Protein AF-A0A5A5RDP7-F1 (afdb_monomer)

Radius of gyration: 12.28 Å; Cα contacts (8 Å, |Δi|>4): 109; chains: 1; bounding box: 36×25×30 Å

Mean predicted aligned error: 5.53 Å

Sequence (99 aa):
MEPISLILAALTAGAVAAAKDTAGTAVKDAYEGLKALIKKKFAEKGKTDDSDIVDKHEKKPDSEGVKTLLKEELLEAKIDRDAEVIKTAEELLKQLKPE

pLDDT: mean 81.39, std 8.5, range [41.44, 89.69]

Solvent-accessible surface area (backbone atoms only — not comparable to full-atom values): 5295 Å² total; per-residue (Å²): 131,59,51,49,62,46,38,53,50,21,52,45,52,32,39,57,32,56,71,33,88,83,46,53,70,68,51,40,52,40,36,52,48,43,51,52,50,51,39,49,48,23,46,76,63,72,39,61,72,56,46,54,42,55,58,48,28,57,77,36,68,82,40,60,70,43,53,52,50,45,51,53,50,34,53,74,55,43,46,51,72,32,65,67,55,43,50,42,22,51,53,39,39,46,71,75,53,72,127

Secondary structure (DSSP, 8-state):
--HHHHHHHHHHHHHHHHHSTTS-HHHHHHHHHHHHHHHHHHHHTT-GGGHHHHHHHHH-TT-HHHHHHHHHHHHHTTGGG-HHHHHHHHHHHHHHS--

Foldseek 3Di:
DQLLVLLLVLLLLLLVLCVPPPNPPVSVVLNVVLLVVLCVLCVVQVNNVLSVLSVVCSVCVPDPVSSVVNSVSCVSSVVSVVPVNSVSSVVSVCSSDVD

Structure (mmCIF, N/CA/C/O backbone):
data_AF-A0A5A5RDP7-F1
#
_entry.id   AF-A0A5A5RDP7-F1
#
loop_
_atom_site.group_PDB
_atom_site.id
_atom_site.type_symbol
_atom_site.label_atom_id
_atom_site.label_alt_id
_atom_site.label_comp_id
_atom_site.label_asym_id
_atom_site.label_entity_id
_atom_site.label_seq_id
_atom_site.pdbx_PDB_ins_code
_atom_site.Cartn_x
_atom_site.Cartn_y
_atom_site.Cartn_z
_atom_site.occupancy
_atom_site.B_iso_or_equiv
_atom_site.auth_seq_id
_atom_site.auth_comp_id
_atom_site.auth_asym_id
_atom_site.auth_atom_id
_atom_site.pdbx_PDB_model_num
ATOM 1 N N . MET A 1 1 ? -11.895 3.942 -12.526 1.00 55.59 1 MET A N 1
ATOM 2 C CA . MET A 1 1 ? -10.725 4.579 -11.885 1.00 55.59 1 MET A CA 1
ATOM 3 C C . MET A 1 1 ? -9.471 3.927 -12.435 1.00 55.59 1 MET A C 1
ATOM 5 O O . MET A 1 1 ? -9.538 2.754 -12.780 1.00 55.59 1 MET A O 1
ATOM 9 N N . GLU A 1 2 ? -8.364 4.656 -12.558 1.00 78.19 2 GLU A N 1
ATOM 10 C CA . GLU A 1 2 ? -7.080 4.038 -12.911 1.00 78.19 2 GLU A CA 1
ATOM 11 C C . GLU A 1 2 ? -6.627 3.108 -11.768 1.00 78.19 2 GLU A C 1
ATOM 13 O O . GLU A 1 2 ? -6.684 3.536 -10.610 1.00 78.19 2 GLU A O 1
ATOM 18 N N . PRO A 1 3 ? -6.165 1.873 -12.057 1.00 83.62 3 PRO A N 1
ATOM 19 C CA . PRO A 1 3 ? -5.775 0.905 -11.027 1.00 83.62 3 PRO A CA 1
ATOM 20 C C . PRO A 1 3 ? -4.716 1.463 -10.082 1.00 83.62 3 PRO A C 1
ATOM 22 O O . PRO A 1 3 ? -4.760 1.263 -8.873 1.00 83.62 3 PRO A O 1
ATOM 25 N N . ILE A 1 4 ? -3.788 2.245 -10.627 1.00 86.44 4 ILE A N 1
ATOM 26 C CA . ILE A 1 4 ? -2.725 2.831 -9.831 1.00 86.44 4 ILE A CA 1
ATOM 27 C C . ILE A 1 4 ? -3.204 3.910 -8.864 1.00 86.44 4 ILE A C 1
ATOM 29 O O . ILE A 1 4 ? -2.758 3.960 -7.720 1.00 86.44 4 ILE A O 1
ATOM 33 N N . SER A 1 5 ? -4.141 4.753 -9.297 1.00 85.88 5 SER A N 1
ATOM 34 C CA . SER A 1 5 ? -4.741 5.777 -8.441 1.00 85.88 5 SER A CA 1
ATOM 35 C C . SER A 1 5 ? -5.519 5.124 -7.300 1.00 85.88 5 SER A C 1
ATOM 37 O O . SER A 1 5 ? -5.524 5.641 -6.185 1.00 85.88 5 SER A O 1
ATOM 39 N N . LEU A 1 6 ? -6.116 3.957 -7.560 1.00 87.75 6 LEU A N 1
ATOM 40 C CA . LEU A 1 6 ? -6.769 3.136 -6.549 1.00 87.75 6 LEU A CA 1
ATOM 41 C C . LEU A 1 6 ? -5.763 2.605 -5.524 1.00 87.75 6 LEU A C 1
ATOM 43 O O . LEU A 1 6 ? -5.978 2.783 -4.328 1.00 87.75 6 LEU A O 1
ATOM 47 N N . ILE A 1 7 ? -4.642 2.033 -5.972 1.00 87.81 7 ILE A N 1
ATOM 48 C CA . ILE A 1 7 ? -3.582 1.528 -5.085 1.00 87.81 7 ILE A CA 1
ATOM 49 C C . ILE A 1 7 ? -3.013 2.656 -4.216 1.00 87.81 7 ILE A C 1
ATOM 51 O O . ILE A 1 7 ? -2.930 2.501 -3.001 1.00 87.81 7 ILE A O 1
ATOM 55 N N . LEU A 1 8 ? -2.690 3.812 -4.804 1.00 85.69 8 LEU A N 1
ATOM 56 C CA . LEU A 1 8 ? -2.227 4.997 -4.067 1.00 85.69 8 LEU A CA 1
ATOM 57 C C . LEU A 1 8 ? -3.248 5.468 -3.030 1.00 85.69 8 LEU A C 1
ATOM 59 O O . LEU A 1 8 ? -2.886 5.755 -1.887 1.00 85.69 8 LEU A O 1
ATOM 63 N N . ALA A 1 9 ? -4.526 5.531 -3.406 1.00 86.25 9 ALA A N 1
ATOM 64 C CA . ALA A 1 9 ? -5.592 5.906 -2.486 1.00 86.25 9 ALA A CA 1
ATOM 65 C C . ALA A 1 9 ? -5.726 4.893 -1.341 1.00 86.25 9 ALA A C 1
ATOM 67 O O . ALA A 1 9 ? -5.846 5.307 -0.190 1.00 86.25 9 ALA A O 1
ATOM 68 N N . ALA A 1 10 ? -5.653 3.592 -1.636 1.00 87.44 10 ALA A N 1
ATOM 69 C CA . ALA A 1 10 ? -5.704 2.519 -0.648 1.00 87.44 10 ALA A CA 1
ATOM 70 C C . ALA A 1 10 ? -4.521 2.577 0.319 1.00 87.44 10 ALA A C 1
ATOM 72 O 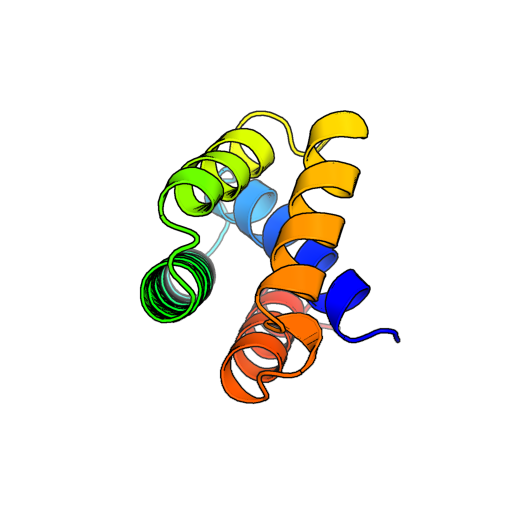O . ALA A 1 10 ? -4.713 2.474 1.524 1.00 87.44 10 ALA A O 1
ATOM 73 N N . LEU A 1 11 ? -3.313 2.822 -0.187 1.00 84.81 11 LEU A N 1
ATOM 74 C CA . LEU A 1 11 ? -2.110 2.999 0.622 1.00 84.81 11 LEU A CA 1
ATOM 75 C C . LEU A 1 11 ? -2.195 4.229 1.519 1.00 84.81 11 LEU A C 1
ATOM 77 O O . LEU A 1 11 ? -1.865 4.150 2.697 1.00 84.81 11 LEU A O 1
ATOM 81 N N . THR A 1 12 ? -2.666 5.354 0.978 1.00 84.12 12 THR A N 1
ATOM 82 C CA . THR A 1 12 ? -2.846 6.596 1.744 1.00 84.12 12 THR A CA 1
ATOM 83 C C . THR A 1 12 ? -3.885 6.398 2.839 1.00 84.12 12 THR A C 1
ATOM 85 O O . THR A 1 12 ? -3.627 6.670 4.008 1.00 84.12 12 THR A O 1
ATOM 88 N N . ALA A 1 13 ? -5.065 5.905 2.469 1.00 84.31 13 ALA A N 1
ATOM 89 C CA . ALA A 1 13 ? -6.170 5.723 3.395 1.00 84.31 13 ALA A CA 1
ATOM 90 C C . ALA A 1 13 ? -5.863 4.623 4.423 1.00 84.31 13 ALA A C 1
ATOM 92 O O . ALA A 1 13 ? -6.168 4.795 5.599 1.00 84.31 13 ALA A O 1
ATOM 93 N N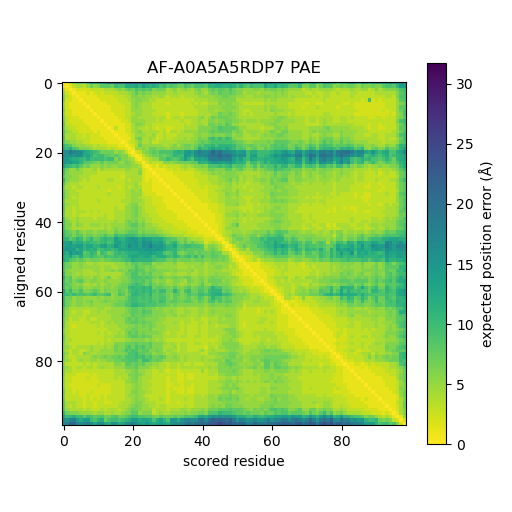 . GLY A 1 14 ? -5.204 3.545 3.997 1.00 82.44 14 GLY A N 1
ATOM 94 C CA . GLY A 1 14 ? -4.736 2.455 4.846 1.00 82.44 14 GLY A CA 1
ATOM 95 C C . GLY A 1 14 ? -3.686 2.905 5.849 1.00 82.44 14 GLY A C 1
ATOM 96 O O . GLY A 1 14 ? -3.846 2.619 7.027 1.00 82.44 14 GLY A O 1
ATOM 97 N N . ALA A 1 15 ? -2.690 3.691 5.432 1.00 81.88 15 ALA A N 1
ATOM 98 C CA . ALA A 1 15 ? -1.701 4.274 6.339 1.00 81.88 15 ALA A CA 1
ATOM 99 C C . ALA A 1 15 ? -2.356 5.214 7.363 1.00 81.88 15 ALA A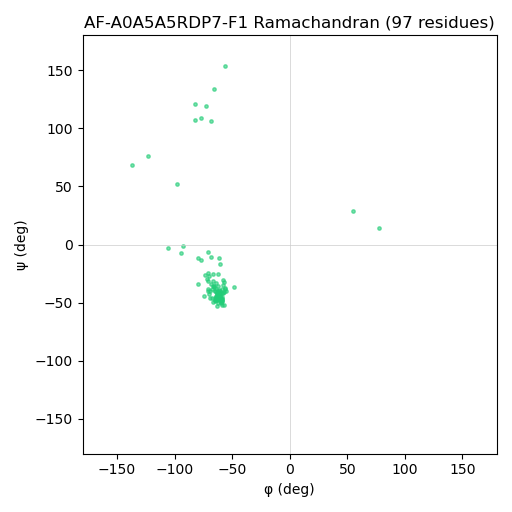 C 1
ATOM 101 O O . ALA A 1 15 ? -2.116 5.104 8.564 1.00 81.88 15 ALA A O 1
ATOM 102 N N . VAL A 1 16 ? -3.238 6.109 6.902 1.00 82.25 16 VAL A N 1
ATOM 103 C CA . VAL A 1 16 ? -3.964 7.047 7.773 1.00 82.25 16 VAL A CA 1
ATOM 104 C C . VAL A 1 16 ? -4.855 6.305 8.766 1.00 82.25 16 VAL A C 1
ATOM 106 O O . VAL A 1 16 ? -4.951 6.705 9.924 1.00 82.25 16 VAL A O 1
ATOM 109 N N . ALA A 1 17 ? -5.521 5.237 8.337 1.00 81.25 17 ALA A N 1
ATOM 110 C CA . ALA A 1 17 ? -6.355 4.444 9.221 1.00 81.25 17 ALA A CA 1
ATOM 111 C C . ALA A 1 17 ? -5.533 3.574 10.160 1.00 81.25 17 ALA A C 1
ATOM 113 O O . ALA A 1 17 ? -5.823 3.582 11.341 1.00 81.25 17 ALA A O 1
ATOM 114 N N . ALA A 1 18 ? -4.485 2.893 9.701 1.00 76.19 18 ALA A N 1
ATOM 115 C CA . ALA A 1 18 ? -3.597 2.125 10.568 1.00 76.19 18 ALA A CA 1
ATOM 116 C C . ALA A 1 18 ? -2.954 3.011 11.652 1.00 76.19 18 ALA A C 1
ATOM 118 O O . ALA A 1 18 ? -2.803 2.567 12.791 1.00 76.19 18 ALA A O 1
ATOM 119 N N . ALA A 1 19 ? -2.646 4.270 11.316 1.00 73.88 19 ALA A N 1
ATOM 120 C CA . ALA A 1 19 ? -2.185 5.289 12.259 1.00 73.88 19 ALA A CA 1
ATOM 121 C C . ALA A 1 19 ? -3.284 5.777 13.222 1.00 73.88 19 ALA A C 1
ATOM 123 O O . ALA A 1 19 ? -2.980 6.258 14.314 1.00 73.88 19 ALA A O 1
ATOM 124 N N . LYS A 1 20 ? -4.562 5.664 12.846 1.00 72.69 20 LYS A N 1
ATOM 125 C CA . LYS A 1 20 ? -5.688 5.895 13.751 1.00 72.69 20 LYS A CA 1
ATOM 126 C C . LYS A 1 20 ? -5.941 4.630 14.570 1.00 72.69 20 LYS A C 1
ATOM 128 O O . LYS A 1 20 ? -6.321 3.591 14.046 1.00 72.69 20 LYS A O 1
ATOM 133 N N . ASP A 1 21 ? -5.853 4.734 15.891 1.00 65.06 21 ASP A N 1
ATOM 134 C CA . ASP A 1 21 ? -6.143 3.607 16.795 1.00 65.06 21 ASP A CA 1
ATOM 135 C C . ASP A 1 21 ? -7.597 3.088 16.691 1.00 65.06 21 ASP A C 1
ATOM 137 O O . ASP A 1 21 ? -7.934 2.013 17.169 1.00 65.06 21 ASP A O 1
ATOM 141 N N . THR A 1 22 ? -8.467 3.835 16.005 1.00 63.59 22 THR A N 1
ATOM 142 C CA . THR A 1 22 ? -9.856 3.466 15.714 1.00 63.59 22 THR A CA 1
ATOM 143 C C . THR A 1 22 ? -10.011 2.493 14.545 1.00 63.59 22 THR A C 1
ATOM 145 O O . THR A 1 22 ? -11.117 2.003 14.318 1.00 63.59 22 THR A O 1
ATOM 148 N N . ALA A 1 23 ? -8.965 2.249 13.752 1.00 65.12 23 ALA A N 1
ATOM 149 C CA . ALA A 1 23 ? -9.035 1.261 12.685 1.00 65.12 23 ALA A CA 1
ATOM 150 C C . ALA A 1 23 ? -9.036 -0.144 13.289 1.00 65.12 23 ALA A C 1
ATOM 152 O O . ALA A 1 23 ? -8.094 -0.540 13.978 1.00 65.12 23 ALA A O 1
ATOM 153 N N . GLY A 1 24 ? -10.110 -0.893 13.028 1.00 73.12 24 GLY A N 1
ATOM 154 C CA . GLY A 1 24 ? -10.216 -2.281 13.460 1.00 73.12 24 GLY A CA 1
ATOM 155 C C . GLY A 1 24 ? -9.050 -3.114 12.931 1.00 73.12 24 GLY A C 1
ATOM 156 O O . GLY A 1 24 ? -8.482 -2.806 11.881 1.00 73.12 24 GLY A O 1
ATOM 157 N N . THR A 1 25 ? -8.715 -4.191 13.641 1.00 79.50 25 THR A N 1
ATOM 158 C CA . THR A 1 25 ? -7.602 -5.096 13.307 1.00 79.50 25 THR A CA 1
ATOM 159 C C . THR A 1 25 ? -7.621 -5.519 11.835 1.00 79.50 25 THR A C 1
ATOM 161 O O . THR A 1 25 ? -6.585 -5.509 11.189 1.00 79.50 25 THR A O 1
ATOM 164 N N . ALA A 1 26 ? -8.813 -5.729 11.264 1.00 80.44 26 ALA A N 1
ATOM 165 C CA . ALA A 1 26 ? -9.006 -6.055 9.851 1.00 80.44 26 ALA A CA 1
ATOM 166 C C . ALA A 1 26 ? -8.380 -5.041 8.872 1.00 80.44 26 ALA A C 1
ATOM 168 O O . ALA A 1 26 ? -7.780 -5.445 7.881 1.00 80.44 26 ALA A O 1
ATOM 169 N N . VAL A 1 27 ? -8.465 -3.737 9.163 1.00 83.62 27 VAL A N 1
ATOM 170 C CA . VAL A 1 27 ? -7.878 -2.687 8.314 1.00 83.62 27 VAL A CA 1
ATOM 171 C C . VAL A 1 27 ? -6.355 -2.717 8.402 1.00 83.62 27 VAL A C 1
ATOM 173 O O . VAL A 1 27 ? -5.685 -2.553 7.386 1.00 83.62 27 VAL A O 1
ATOM 176 N N . LYS A 1 28 ? -5.807 -2.942 9.605 1.00 83.44 28 LYS A N 1
ATOM 177 C CA . LYS A 1 28 ? -4.357 -3.067 9.817 1.00 83.44 28 LYS A CA 1
ATOM 178 C C . LYS A 1 28 ? -3.811 -4.303 9.099 1.00 83.44 28 LYS A C 1
ATOM 180 O O . LYS A 1 28 ? -2.864 -4.162 8.336 1.00 83.44 28 LYS A O 1
ATOM 185 N N . ASP A 1 29 ? -4.461 -5.456 9.247 1.00 85.25 29 ASP A 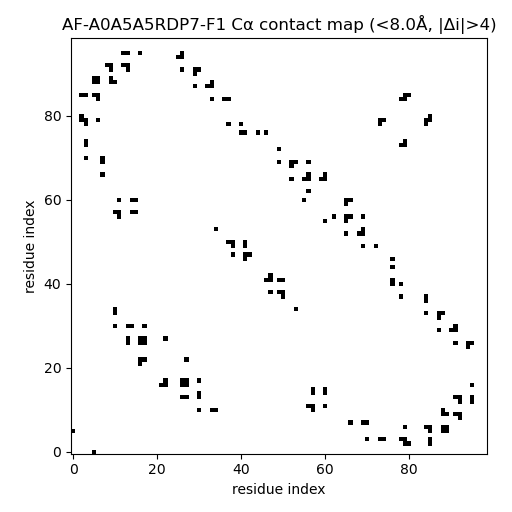N 1
ATOM 186 C CA . ASP A 1 29 ? -4.116 -6.692 8.530 1.00 85.25 29 ASP A CA 1
ATOM 187 C C . ASP A 1 29 ? -4.188 -6.515 7.007 1.00 85.25 29 ASP A C 1
ATOM 189 O O . ASP A 1 29 ? -3.261 -6.889 6.290 1.00 85.25 29 ASP A O 1
ATOM 193 N N . ALA A 1 30 ? -5.260 -5.903 6.492 1.00 85.31 30 ALA A N 1
ATOM 194 C CA . ALA A 1 30 ? -5.402 -5.645 5.059 1.00 85.31 30 ALA A CA 1
ATOM 195 C C . ALA A 1 30 ? -4.326 -4.675 4.540 1.00 85.31 30 ALA A C 1
ATOM 197 O O . ALA A 1 30 ? -3.791 -4.862 3.444 1.00 85.31 30 ALA A O 1
ATOM 198 N N . TYR A 1 31 ? -3.980 -3.657 5.331 1.00 87.00 31 TYR A N 1
ATOM 199 C CA . TYR A 1 31 ? -2.927 -2.704 5.003 1.00 87.00 31 TYR A CA 1
ATOM 200 C C . TYR A 1 31 ? -1.537 -3.352 4.992 1.00 87.00 31 TYR A C 1
ATOM 202 O O . TYR A 1 31 ? -0.803 -3.216 4.010 1.00 87.00 31 TYR A O 1
ATOM 210 N N . GLU A 1 32 ? -1.187 -4.096 6.043 1.00 86.81 32 GLU A N 1
ATOM 211 C CA . GLU A 1 32 ? 0.074 -4.838 6.105 1.00 86.81 32 GLU A CA 1
ATOM 212 C C . GLU A 1 32 ? 0.160 -5.888 4.995 1.00 86.81 32 GLU A C 1
ATOM 214 O O . GLU A 1 32 ? 1.211 -6.025 4.365 1.00 86.81 32 GLU A O 1
ATOM 219 N N . GLY A 1 33 ? -0.953 -6.559 4.686 1.00 88.12 33 GLY A N 1
ATOM 220 C CA . GLY A 1 33 ? -1.068 -7.484 3.564 1.00 88.12 33 GLY A CA 1
ATOM 221 C C . GLY A 1 33 ? -0.761 -6.810 2.229 1.00 88.12 33 GLY A C 1
ATOM 222 O O . GLY A 1 33 ? 0.116 -7.276 1.502 1.00 88.12 33 GLY A O 1
ATOM 223 N N . LEU A 1 34 ? -1.407 -5.677 1.929 1.00 88.06 34 LEU A N 1
ATOM 224 C CA . LEU A 1 34 ? -1.152 -4.905 0.707 1.00 88.06 34 LEU A CA 1
ATOM 225 C C . LEU A 1 34 ? 0.315 -4.467 0.619 1.00 88.06 34 LEU A C 1
ATOM 227 O O . LEU A 1 34 ? 0.954 -4.642 -0.421 1.00 88.06 34 LEU A O 1
ATOM 231 N N . LYS A 1 35 ? 0.863 -3.933 1.715 1.00 86.88 35 LYS A N 1
ATOM 232 C CA . LYS A 1 35 ? 2.262 -3.502 1.800 1.00 86.88 35 LYS A CA 1
ATOM 233 C C . LYS A 1 35 ? 3.209 -4.669 1.532 1.00 86.88 35 LYS A C 1
ATOM 235 O O . LYS A 1 35 ? 4.091 -4.547 0.686 1.00 86.88 35 LYS A O 1
ATOM 240 N N . ALA A 1 36 ? 3.019 -5.806 2.196 1.00 87.94 36 ALA A N 1
ATOM 241 C CA . ALA A 1 36 ? 3.840 -6.997 1.999 1.00 87.94 36 ALA A CA 1
ATOM 242 C C . ALA A 1 36 ? 3.770 -7.510 0.552 1.00 87.94 36 ALA A C 1
ATOM 244 O O . ALA A 1 36 ? 4.797 -7.877 -0.022 1.00 87.94 36 ALA A O 1
ATOM 245 N N . LEU A 1 37 ? 2.582 -7.481 -0.056 1.00 88.38 37 LEU A N 1
ATOM 246 C CA . LEU A 1 37 ? 2.369 -7.907 -1.437 1.00 88.38 37 LEU A CA 1
ATOM 247 C C . LEU A 1 37 ? 3.110 -6.992 -2.414 1.00 88.38 37 LEU A C 1
ATOM 249 O O . LEU A 1 37 ? 3.855 -7.476 -3.261 1.00 88.38 37 LEU A O 1
ATOM 253 N N . ILE A 1 38 ? 3.001 -5.676 -2.233 1.00 86.44 38 ILE A N 1
ATOM 254 C CA . ILE A 1 38 ? 3.727 -4.683 -3.031 1.00 86.44 38 ILE A CA 1
ATOM 255 C C . ILE A 1 38 ? 5.243 -4.867 -2.887 1.00 86.44 38 ILE A C 1
ATOM 257 O O . ILE A 1 38 ? 5.937 -4.955 -3.897 1.00 86.44 38 ILE A O 1
ATOM 261 N N . LYS A 1 39 ? 5.761 -5.017 -1.659 1.00 85.31 39 LYS A N 1
ATOM 262 C CA . LYS A 1 39 ? 7.194 -5.273 -1.413 1.00 85.31 39 LYS A CA 1
ATOM 263 C C . LYS A 1 39 ? 7.679 -6.556 -2.089 1.00 85.31 39 LYS A C 1
ATOM 265 O O . LYS A 1 39 ? 8.753 -6.574 -2.687 1.00 85.31 39 LYS A O 1
ATOM 270 N N . LYS A 1 40 ? 6.876 -7.622 -2.036 1.00 87.00 40 LYS A N 1
ATOM 271 C CA . LYS A 1 40 ? 7.179 -8.890 -2.707 1.00 87.00 40 LYS A CA 1
ATOM 272 C C . LYS A 1 40 ? 7.239 -8.713 -4.223 1.00 87.00 40 LYS A C 1
ATOM 274 O O . LYS A 1 40 ? 8.220 -9.126 -4.831 1.00 87.00 40 LYS A O 1
ATOM 279 N N . LYS A 1 41 ? 6.245 -8.050 -4.821 1.00 85.38 41 LYS A N 1
ATOM 280 C CA . LYS A 1 41 ? 6.209 -7.778 -6.266 1.00 85.38 41 LYS A CA 1
ATOM 281 C C . LYS A 1 41 ? 7.388 -6.911 -6.702 1.00 85.38 41 LYS A C 1
ATOM 283 O O . LYS A 1 41 ? 8.010 -7.200 -7.718 1.00 85.38 41 LYS A O 1
ATOM 288 N N . PHE A 1 42 ? 7.735 -5.898 -5.915 1.00 85.12 42 PHE A N 1
ATOM 289 C CA . PHE A 1 42 ? 8.925 -5.084 -6.134 1.00 85.12 42 PHE A CA 1
ATOM 290 C C . PHE A 1 42 ? 10.204 -5.931 -6.125 1.00 85.12 42 PHE A C 1
ATOM 292 O O . PHE A 1 42 ? 10.979 -5.875 -7.079 1.00 85.12 42 PHE A O 1
ATOM 299 N N . ALA A 1 43 ? 10.384 -6.802 -5.129 1.00 84.44 43 ALA A N 1
ATOM 300 C CA . ALA A 1 43 ? 11.518 -7.726 -5.085 1.00 84.44 43 ALA A CA 1
ATOM 301 C C . ALA A 1 43 ? 11.548 -8.684 -6.295 1.00 84.44 43 ALA A C 1
ATOM 303 O O . ALA A 1 43 ? 12.605 -8.881 -6.892 1.00 84.44 43 ALA A O 1
ATOM 304 N N . GLU A 1 44 ? 10.398 -9.218 -6.723 1.00 84.69 44 GLU A N 1
ATOM 305 C CA . GLU A 1 44 ? 10.283 -10.056 -7.931 1.00 84.69 44 GLU A CA 1
ATOM 306 C C . GLU A 1 44 ? 10.661 -9.307 -9.221 1.00 84.69 44 GLU A C 1
ATOM 308 O O . GLU A 1 44 ? 11.077 -9.926 -10.203 1.00 84.69 44 GLU A O 1
ATOM 313 N N . LYS A 1 45 ? 10.536 -7.976 -9.233 1.00 80.81 45 LYS A N 1
ATOM 314 C CA . LYS A 1 45 ? 10.947 -7.106 -10.344 1.00 80.81 45 LYS A CA 1
ATOM 315 C C . LYS A 1 45 ? 12.376 -6.570 -10.214 1.00 80.81 45 LYS A C 1
ATOM 317 O O . LYS A 1 45 ? 12.825 -5.878 -11.122 1.00 80.81 45 LYS A O 1
ATOM 322 N N . GLY A 1 46 ? 13.090 -6.893 -9.132 1.00 76.25 46 GLY A N 1
ATOM 323 C CA . GLY A 1 46 ? 14.434 -6.372 -8.846 1.00 76.25 46 GLY A CA 1
ATOM 324 C C . GLY A 1 46 ? 14.451 -4.937 -8.302 1.00 76.25 46 GLY A C 1
ATOM 325 O O . GLY A 1 46 ? 15.501 -4.305 -8.269 1.00 76.25 46 GLY A O 1
ATOM 326 N N . LYS A 1 47 ? 13.295 -4.435 -7.869 1.00 72.12 47 LYS A N 1
ATOM 327 C CA . LYS A 1 47 ? 13.022 -3.079 -7.375 1.00 72.12 47 LYS A CA 1
ATOM 328 C C . LYS A 1 47 ? 13.043 -3.051 -5.835 1.00 72.12 47 LYS A C 1
ATOM 330 O O . LYS A 1 47 ? 12.081 -2.698 -5.164 1.00 72.12 47 LYS A O 1
ATOM 335 N N . THR A 1 48 ? 14.116 -3.572 -5.236 1.00 65.25 48 THR A N 1
ATOM 336 C CA . THR A 1 48 ? 14.188 -3.800 -3.775 1.00 65.25 48 THR A CA 1
ATOM 337 C C . THR A 1 48 ? 14.189 -2.494 -2.970 1.00 65.25 48 THR A C 1
ATOM 339 O O . THR A 1 48 ? 13.642 -2.460 -1.867 1.00 65.25 48 THR A O 1
ATOM 342 N N . ASP A 1 49 ? 14.750 -1.422 -3.534 1.00 64.81 49 ASP A N 1
ATOM 343 C CA . ASP A 1 49 ? 14.795 -0.078 -2.943 1.00 64.81 49 ASP A CA 1
ATOM 344 C C . ASP A 1 49 ? 13.403 0.572 -2.818 1.00 64.81 49 ASP A C 1
ATOM 346 O O . ASP A 1 49 ? 13.151 1.358 -1.902 1.00 64.81 49 ASP A O 1
ATOM 350 N N . ASP A 1 50 ? 12.448 0.175 -3.657 1.00 69.00 50 ASP A N 1
ATOM 351 C CA . ASP A 1 50 ? 11.118 0.796 -3.746 1.00 69.00 50 ASP A CA 1
ATOM 352 C C . ASP A 1 50 ? 10.182 0.386 -2.610 1.00 69.00 50 ASP A C 1
ATOM 354 O O . ASP A 1 50 ? 9.196 1.064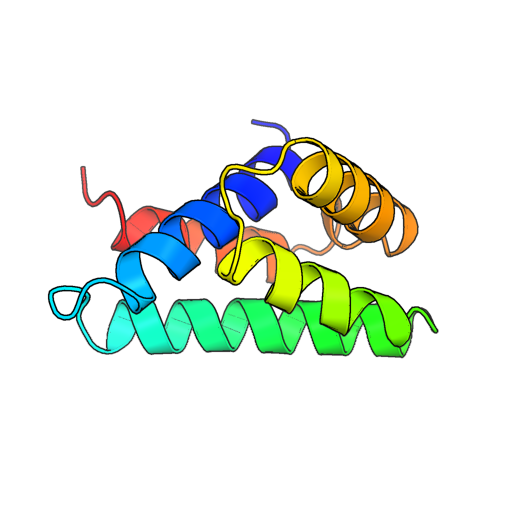 -2.305 1.00 69.00 50 ASP A O 1
ATOM 358 N N . SER A 1 51 ? 10.561 -0.660 -1.872 1.00 68.75 51 SER A N 1
ATOM 359 C CA . SER A 1 51 ? 9.952 -0.968 -0.577 1.00 68.75 51 SER A CA 1
ATOM 360 C C . SER A 1 51 ? 10.069 0.193 0.415 1.00 68.75 51 SER A C 1
ATOM 362 O O . SER A 1 51 ? 9.159 0.374 1.222 1.00 68.75 51 SER A O 1
ATOM 364 N N . ASP A 1 52 ? 11.143 0.988 0.355 1.00 78.12 52 ASP A N 1
ATOM 365 C CA . ASP A 1 52 ? 11.356 2.133 1.251 1.00 78.12 52 ASP A CA 1
ATOM 366 C C . ASP A 1 52 ? 10.434 3.312 0.893 1.00 78.12 52 ASP A C 1
ATOM 368 O O . ASP A 1 52 ? 10.048 4.112 1.747 1.00 78.12 52 ASP A O 1
ATOM 372 N N . ILE A 1 53 ? 10.021 3.403 -0.375 1.00 82.38 53 ILE A N 1
ATOM 373 C CA . ILE A 1 53 ? 9.124 4.453 -0.865 1.00 82.38 53 ILE A CA 1
ATOM 374 C C . ILE A 1 53 ? 7.714 4.300 -0.292 1.00 82.38 53 ILE A C 1
ATOM 376 O O . ILE A 1 53 ? 7.074 5.298 0.042 1.00 82.38 53 ILE A O 1
ATOM 380 N N . VAL A 1 54 ? 7.272 3.057 -0.086 1.00 80.25 54 VAL A N 1
ATOM 381 C CA . VAL A 1 54 ? 6.018 2.741 0.605 1.00 80.25 54 VAL A CA 1
ATOM 382 C C . VAL A 1 54 ? 6.071 3.208 2.064 1.00 80.25 54 VAL A C 1
ATOM 384 O O . VAL A 1 54 ? 5.163 3.903 2.520 1.00 80.25 54 VAL A O 1
ATOM 387 N N . ASP A 1 55 ? 7.166 2.920 2.771 1.00 81.06 55 ASP A N 1
ATOM 388 C CA . 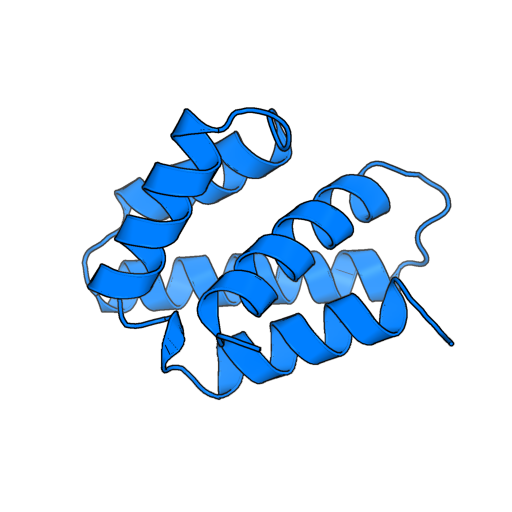ASP A 1 55 ? 7.376 3.371 4.153 1.00 81.06 55 ASP A CA 1
ATOM 389 C C . ASP A 1 55 ? 7.508 4.908 4.255 1.00 81.06 55 ASP A C 1
ATOM 391 O O . ASP A 1 55 ? 7.031 5.533 5.209 1.00 81.06 55 ASP A O 1
ATOM 395 N N . LYS A 1 56 ? 8.121 5.563 3.259 1.00 82.44 56 LYS A N 1
ATOM 396 C CA . LYS A 1 56 ? 8.143 7.034 3.161 1.00 82.44 56 LYS A CA 1
ATOM 397 C C . LYS A 1 56 ? 6.749 7.602 2.938 1.00 82.44 56 LYS A C 1
ATOM 399 O O . LYS A 1 56 ? 6.428 8.633 3.529 1.00 82.44 56 LYS A O 1
ATOM 404 N N . HIS A 1 57 ? 5.941 6.947 2.111 1.00 80.38 57 HIS A N 1
ATOM 405 C CA . HIS A 1 57 ? 4.571 7.358 1.836 1.00 80.38 57 HIS 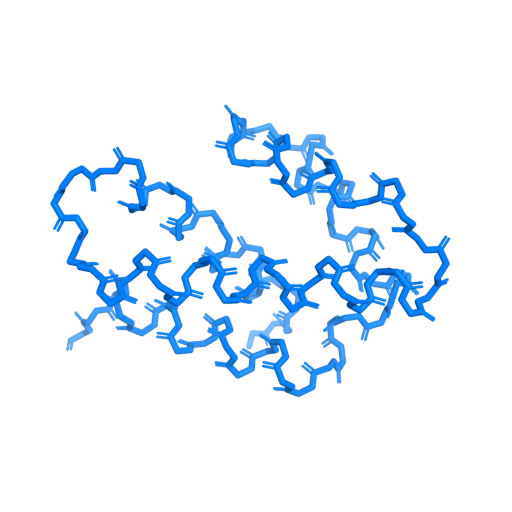A CA 1
ATOM 406 C C . HIS A 1 57 ? 3.692 7.245 3.087 1.00 80.38 57 HIS A C 1
ATOM 408 O O . HIS A 1 57 ? 2.885 8.132 3.336 1.00 80.38 57 HIS A O 1
ATOM 414 N N . GLU A 1 58 ? 3.894 6.231 3.933 1.00 76.88 58 GLU A N 1
ATOM 415 C CA . GLU A 1 58 ? 3.238 6.147 5.249 1.00 76.88 58 GLU A CA 1
ATOM 416 C C . GLU A 1 58 ? 3.610 7.291 6.182 1.00 76.88 58 GLU A C 1
ATOM 418 O O . GLU A 1 58 ? 2.753 7.853 6.860 1.00 76.88 58 GLU A O 1
ATOM 423 N N . LYS A 1 59 ? 4.898 7.640 6.235 1.00 78.25 59 LYS A N 1
ATOM 424 C CA . LYS A 1 59 ? 5.378 8.726 7.098 1.00 78.25 59 LYS A CA 1
ATOM 425 C C . LYS A 1 59 ? 4.969 10.100 6.578 1.00 78.25 59 LYS A C 1
ATOM 427 O O . LYS A 1 59 ? 4.844 11.038 7.364 1.00 78.25 59 LYS A O 1
ATOM 432 N N . LYS A 1 60 ? 4.830 10.244 5.259 1.00 78.38 60 LYS A N 1
ATOM 433 C CA . LYS A 1 60 ? 4.493 11.501 4.583 1.00 78.38 60 LYS A CA 1
ATOM 434 C C . LYS A 1 60 ? 3.445 11.278 3.484 1.00 78.38 60 LYS A C 1
ATOM 436 O O . LYS A 1 60 ? 3.751 11.496 2.308 1.00 78.38 60 LYS A O 1
ATOM 441 N N . PRO A 1 61 ? 2.199 10.938 3.857 1.00 71.06 61 PRO A N 1
ATOM 442 C CA . PRO A 1 61 ? 1.113 10.721 2.904 1.00 71.06 61 PRO A CA 1
ATOM 443 C C . PRO A 1 61 ? 0.675 12.013 2.208 1.00 71.06 61 PRO A C 1
ATOM 445 O O . PRO A 1 61 ? -0.065 11.960 1.236 1.00 71.06 61 PRO A O 1
ATOM 448 N N . ASP A 1 62 ? 1.124 13.182 2.666 1.00 72.81 62 ASP A N 1
ATOM 449 C CA . ASP A 1 62 ? 0.877 14.477 2.021 1.00 72.81 62 ASP A CA 1
ATOM 450 C C . ASP A 1 62 ? 2.006 14.913 1.078 1.00 72.81 62 ASP A C 1
ATOM 452 O O . ASP A 1 62 ? 1.871 15.904 0.363 1.00 72.81 62 ASP A O 1
ATOM 456 N N . SER A 1 63 ? 3.128 14.188 1.037 1.00 81.81 63 SER A N 1
ATOM 457 C CA . SER A 1 63 ? 4.241 14.562 0.167 1.00 81.81 63 SER A CA 1
ATOM 458 C C . SER A 1 63 ? 3.949 14.174 -1.280 1.00 81.81 63 SER A C 1
ATOM 460 O O . SER A 1 63 ? 3.996 12.998 -1.639 1.00 81.81 63 SER A O 1
ATOM 462 N N . GLU A 1 64 ? 3.695 15.171 -2.129 1.00 80.56 64 GLU A N 1
ATOM 463 C CA . GLU A 1 64 ? 3.489 14.948 -3.566 1.00 80.56 64 GLU A CA 1
ATOM 464 C C . GLU A 1 64 ? 4.676 14.247 -4.227 1.00 80.56 64 GLU A C 1
ATOM 466 O O . GLU A 1 64 ? 4.474 13.318 -5.000 1.00 80.56 64 GLU A O 1
ATOM 471 N N . GLY A 1 65 ? 5.912 14.615 -3.871 1.00 84.12 65 GLY A N 1
ATOM 472 C CA . GLY A 1 65 ? 7.104 13.959 -4.414 1.00 84.12 65 GLY A CA 1
ATOM 473 C C . GLY A 1 65 ? 7.119 12.454 -4.140 1.00 84.12 65 GLY A C 1
ATOM 474 O O . GLY A 1 65 ? 7.416 11.672 -5.035 1.00 84.12 65 GLY A O 1
ATOM 475 N N . VAL A 1 66 ? 6.724 12.039 -2.931 1.00 84.88 66 VAL A N 1
ATOM 476 C CA . VAL A 1 66 ? 6.649 10.618 -2.562 1.00 84.88 66 VAL A CA 1
ATOM 477 C C . VAL A 1 66 ? 5.497 9.913 -3.280 1.00 84.88 66 VAL A C 1
ATOM 479 O O . VAL A 1 66 ? 5.672 8.779 -3.710 1.00 84.88 66 VAL A O 1
ATOM 482 N N . LYS A 1 67 ? 4.342 10.570 -3.459 1.00 83.44 67 LYS A N 1
ATOM 483 C CA . LYS A 1 67 ? 3.221 10.014 -4.240 1.00 83.44 67 LYS A CA 1
ATOM 484 C C . LYS A 1 67 ? 3.596 9.782 -5.694 1.00 83.44 67 LYS A C 1
ATOM 486 O O . LYS A 1 67 ? 3.287 8.723 -6.231 1.00 83.44 67 LYS A O 1
ATOM 491 N N . THR A 1 68 ? 4.234 10.766 -6.321 1.00 86.25 68 THR A N 1
ATOM 492 C CA . THR A 1 68 ? 4.652 10.682 -7.722 1.00 86.25 68 THR A CA 1
ATOM 493 C C . THR A 1 68 ? 5.693 9.588 -7.903 1.00 86.25 68 THR A C 1
ATOM 495 O O . THR A 1 68 ? 5.488 8.718 -8.740 1.00 86.25 68 THR A O 1
ATOM 498 N N . LEU A 1 69 ? 6.716 9.549 -7.045 1.00 86.56 69 LEU A N 1
ATOM 499 C CA . LEU A 1 69 ? 7.709 8.475 -7.043 1.00 86.56 69 LEU A CA 1
ATOM 500 C C . LEU A 1 69 ? 7.060 7.100 -6.852 1.00 86.56 69 LEU A C 1
ATOM 502 O O . LEU A 1 69 ? 7.239 6.223 -7.683 1.00 86.56 69 LEU A O 1
ATOM 506 N N . LEU A 1 70 ? 6.228 6.920 -5.820 1.00 86.06 70 LEU A N 1
ATOM 507 C CA . LEU A 1 70 ? 5.516 5.658 -5.597 1.00 86.06 70 LEU A CA 1
ATOM 508 C C . LEU A 1 70 ? 4.670 5.264 -6.819 1.00 86.06 70 LEU A C 1
ATOM 510 O O . LEU A 1 70 ? 4.606 4.089 -7.167 1.00 86.06 70 LEU A O 1
ATOM 514 N N . LYS A 1 71 ? 4.035 6.230 -7.493 1.00 87.19 71 LYS A N 1
ATOM 515 C CA . LYS A 1 71 ? 3.280 5.990 -8.728 1.00 87.19 71 LYS A CA 1
ATOM 516 C C . LYS A 1 71 ? 4.181 5.470 -9.850 1.00 87.19 71 LYS A C 1
ATOM 518 O O . LYS A 1 71 ? 3.840 4.485 -10.498 1.00 87.19 71 LYS A O 1
ATOM 523 N N . GLU A 1 72 ? 5.296 6.140 -10.105 1.00 88.06 72 GLU A N 1
ATOM 524 C CA . GLU A 1 72 ? 6.245 5.738 -11.147 1.00 88.06 72 GLU A CA 1
ATOM 525 C C . GLU A 1 72 ? 6.802 4.341 -10.864 1.00 88.06 72 GLU A C 1
ATOM 527 O O . GLU A 1 72 ? 6.762 3.475 -11.737 1.00 88.06 72 GLU A O 1
ATOM 532 N N . GLU A 1 73 ? 7.164 4.077 -9.613 1.00 86.94 73 GLU A N 1
ATOM 533 C CA . GLU A 1 73 ? 7.679 2.786 -9.174 1.00 86.94 73 GLU A CA 1
ATOM 534 C C . GLU A 1 73 ? 6.667 1.652 -9.356 1.00 86.94 73 GLU A C 1
ATOM 536 O O . GLU A 1 73 ? 6.981 0.602 -9.925 1.00 86.94 73 GLU A O 1
ATOM 541 N N . LEU A 1 74 ? 5.413 1.869 -8.951 1.00 86.56 74 LEU A N 1
ATOM 542 C CA . LEU A 1 74 ? 4.342 0.892 -9.150 1.00 86.56 74 LEU A CA 1
ATOM 543 C C . LEU A 1 74 ? 4.074 0.625 -10.645 1.00 86.56 74 LEU A C 1
ATOM 545 O O . LEU A 1 74 ? 3.789 -0.522 -11.000 1.00 86.56 74 LEU A O 1
ATOM 549 N N . LEU A 1 75 ? 4.181 1.635 -11.522 1.00 87.06 75 LEU A N 1
ATOM 550 C CA . LEU A 1 75 ? 4.045 1.468 -12.982 1.00 87.06 75 LEU A CA 1
ATOM 551 C C . LEU A 1 75 ? 5.214 0.687 -13.577 1.00 87.06 75 LEU A C 1
ATOM 553 O O . LEU A 1 75 ? 5.008 -0.228 -14.378 1.00 87.06 75 LEU A O 1
ATOM 557 N N . GLU A 1 76 ? 6.440 1.029 -13.192 1.00 85.38 76 GLU A N 1
ATOM 558 C CA . GLU A 1 76 ? 7.640 0.343 -13.667 1.00 85.38 76 GLU A CA 1
ATOM 559 C C . GLU A 1 76 ? 7.658 -1.120 -13.223 1.00 85.38 76 GLU A C 1
ATOM 561 O O . GLU A 1 76 ? 7.927 -2.020 -14.027 1.00 85.38 76 GLU A O 1
ATOM 566 N N . ALA A 1 77 ? 7.274 -1.382 -11.972 1.00 84.44 77 ALA A N 1
ATOM 567 C CA . ALA A 1 77 ? 7.103 -2.732 -11.450 1.00 84.44 77 ALA A CA 1
ATOM 568 C C . ALA A 1 77 ? 5.866 -3.452 -12.031 1.00 84.44 77 ALA A C 1
ATOM 570 O O . ALA A 1 77 ? 5.684 -4.652 -11.800 1.00 84.44 77 ALA A O 1
ATOM 571 N N . LYS A 1 78 ? 5.033 -2.760 -12.823 1.00 85.38 78 LYS A N 1
ATOM 572 C CA . LYS A 1 78 ? 3.753 -3.243 -13.374 1.00 85.38 78 LYS A CA 1
ATOM 573 C C . LYS A 1 78 ? 2.790 -3.747 -12.301 1.00 85.38 78 LYS A C 1
ATOM 575 O O . LYS A 1 78 ? 1.966 -4.627 -12.557 1.00 85.38 78 LYS A O 1
ATOM 580 N N . ILE A 1 79 ? 2.905 -3.197 -11.100 1.00 85.00 79 ILE A N 1
ATOM 581 C CA . ILE A 1 79 ? 2.036 -3.503 -9.970 1.00 85.00 79 ILE A CA 1
ATOM 582 C C . ILE A 1 79 ? 0.629 -2.940 -10.214 1.00 85.00 79 ILE A C 1
ATOM 584 O O . ILE A 1 79 ? -0.356 -3.539 -9.792 1.00 85.00 79 ILE A O 1
ATOM 588 N N . ASP A 1 80 ? 0.513 -1.867 -11.001 1.00 84.69 80 ASP A N 1
ATOM 589 C CA . ASP A 1 80 ? -0.765 -1.335 -11.491 1.00 84.69 80 ASP A CA 1
ATOM 590 C C . ASP A 1 80 ? -1.561 -2.320 -12.362 1.00 84.69 80 ASP A C 1
ATOM 592 O O . ASP A 1 80 ? -2.750 -2.113 -12.589 1.00 84.69 80 ASP A O 1
ATOM 596 N N . ARG A 1 81 ? -0.919 -3.377 -12.870 1.00 84.88 81 ARG A N 1
ATOM 597 C CA . ARG A 1 81 ? -1.559 -4.434 -13.669 1.00 84.88 81 ARG A CA 1
ATOM 598 C C . ARG A 1 81 ? -1.727 -5.732 -12.896 1.00 84.88 81 ARG A C 1
ATOM 600 O O . ARG A 1 81 ? -2.264 -6.697 -13.439 1.00 84.88 81 ARG A O 1
ATOM 607 N N . ASP A 1 82 ? -1.242 -5.778 -11.662 1.00 88.56 82 ASP A N 1
ATOM 608 C CA . ASP A 1 82 ? -1.291 -6.974 -10.847 1.00 88.56 82 ASP A CA 1
ATOM 609 C C . ASP A 1 82 ? -2.671 -7.084 -10.196 1.00 88.56 82 ASP A C 1
ATOM 611 O O . ASP A 1 82 ? -3.026 -6.323 -9.297 1.00 88.56 82 ASP A O 1
ATOM 615 N N . ALA A 1 83 ? -3.476 -8.028 -10.685 1.00 87.06 83 ALA A N 1
ATOM 616 C CA . ALA A 1 83 ? -4.848 -8.212 -10.222 1.00 87.06 83 ALA A CA 1
ATOM 617 C C . ALA A 1 83 ? -4.928 -8.486 -8.712 1.00 87.06 83 ALA A C 1
ATOM 619 O O . ALA A 1 83 ? -5.903 -8.099 -8.073 1.00 87.06 83 ALA A O 1
ATOM 620 N N . GLU A 1 84 ? -3.904 -9.120 -8.136 1.00 88.94 84 GLU A N 1
ATOM 621 C CA . GLU A 1 84 ? -3.842 -9.407 -6.705 1.00 88.94 84 GLU A CA 1
ATOM 622 C C . GLU A 1 84 ? -3.649 -8.121 -5.892 1.00 88.94 84 GLU A C 1
ATOM 624 O O . GLU A 1 84 ? -4.353 -7.897 -4.905 1.00 88.94 84 GLU A O 1
ATOM 629 N N . VAL A 1 85 ? -2.769 -7.225 -6.352 1.00 88.50 85 VAL A N 1
ATOM 630 C CA . VAL A 1 85 ? -2.539 -5.929 -5.697 1.00 88.50 85 VAL A CA 1
ATOM 631 C C . VAL A 1 85 ? -3.760 -5.026 -5.824 1.00 88.50 85 VAL A C 1
ATOM 633 O O . VAL A 1 85 ? -4.189 -4.447 -4.827 1.00 88.50 85 VAL A O 1
ATOM 636 N N . ILE A 1 86 ? -4.352 -4.934 -7.019 1.00 89.56 86 ILE A N 1
ATOM 637 C CA . ILE A 1 86 ? -5.555 -4.122 -7.255 1.00 89.56 86 ILE A CA 1
ATOM 638 C C . ILE A 1 86 ? -6.694 -4.599 -6.355 1.00 89.56 86 ILE A C 1
ATOM 640 O O . ILE A 1 86 ? -7.297 -3.792 -5.653 1.00 89.56 86 ILE A O 1
ATOM 644 N N . LYS A 1 87 ? -6.947 -5.911 -6.322 1.00 89.44 87 LYS A N 1
ATOM 645 C CA . LYS A 1 87 ? -8.016 -6.491 -5.508 1.00 89.44 87 LYS A CA 1
ATOM 646 C C . LYS A 1 87 ? -7.791 -6.243 -4.016 1.00 89.44 87 LYS A C 1
ATOM 648 O O . LYS A 1 87 ? -8.715 -5.828 -3.325 1.00 89.44 87 LYS A O 1
ATOM 653 N N . THR A 1 88 ? -6.563 -6.426 -3.533 1.00 89.31 88 THR A N 1
ATOM 654 C CA . THR A 1 88 ? -6.221 -6.163 -2.125 1.00 89.31 88 THR A CA 1
ATOM 655 C C . THR A 1 88 ? -6.402 -4.679 -1.781 1.00 89.31 88 THR A C 1
ATOM 657 O O . THR A 1 88 ? -6.933 -4.340 -0.723 1.00 89.31 88 THR A O 1
ATOM 660 N N . ALA A 1 89 ? -6.013 -3.779 -2.688 1.00 89.69 89 ALA A N 1
ATOM 661 C CA . ALA A 1 89 ? -6.205 -2.341 -2.529 1.00 89.69 89 ALA A CA 1
ATOM 662 C C . ALA A 1 89 ? -7.695 -1.950 -2.521 1.00 89.69 89 ALA A C 1
ATOM 664 O O . ALA A 1 89 ? -8.107 -1.111 -1.717 1.00 89.69 89 ALA A O 1
ATOM 665 N N . GLU A 1 90 ? -8.511 -2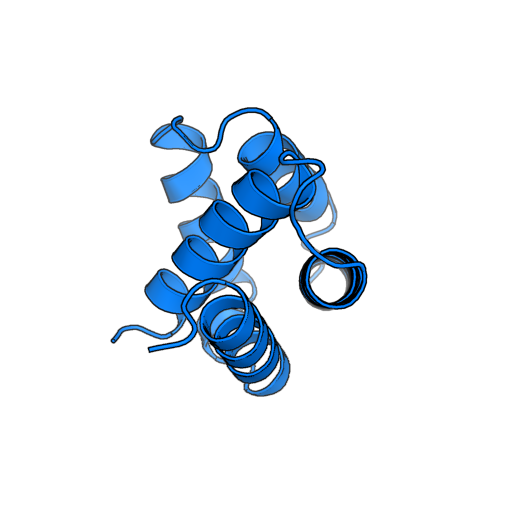.575 -3.372 1.00 88.81 90 GLU A N 1
ATOM 666 C CA . GLU A 1 90 ? -9.967 -2.400 -3.385 1.00 88.81 90 GLU A CA 1
ATOM 667 C C . GLU A 1 90 ? -10.614 -2.877 -2.087 1.00 88.81 90 GLU A C 1
ATOM 669 O O . GLU A 1 90 ? -11.424 -2.153 -1.506 1.00 88.81 90 GLU A O 1
ATOM 674 N N . GLU A 1 91 ? -10.244 -4.064 -1.603 1.00 88.12 91 GLU A N 1
ATOM 675 C CA . GLU A 1 91 ? -10.756 -4.599 -0.340 1.00 88.12 91 GLU A CA 1
ATOM 676 C C . GLU A 1 91 ? -10.407 -3.685 0.835 1.00 88.12 91 GLU A C 1
ATOM 678 O O . GLU A 1 91 ? -11.279 -3.364 1.645 1.00 88.12 91 GLU A O 1
ATOM 683 N N . LEU A 1 92 ? -9.167 -3.196 0.888 1.00 87.25 92 LEU A N 1
ATOM 684 C CA . LEU A 1 92 ? -8.732 -2.247 1.904 1.00 87.25 92 LEU A CA 1
ATOM 685 C C . LEU A 1 92 ? -9.558 -0.952 1.849 1.00 87.25 92 LEU A C 1
ATOM 687 O O . LEU A 1 92 ? -10.095 -0.522 2.870 1.00 87.25 92 LEU A O 1
ATOM 691 N N . LEU A 1 93 ? -9.722 -0.349 0.666 1.00 86.69 93 LEU A N 1
ATOM 692 C CA . LEU A 1 93 ? -10.556 0.848 0.501 1.00 86.69 93 LEU A CA 1
ATOM 693 C C . LEU A 1 93 ? -12.005 0.617 0.921 1.00 86.69 93 LEU A C 1
ATOM 695 O O . LEU A 1 93 ? -12.597 1.502 1.537 1.00 86.69 93 LEU A O 1
ATOM 699 N N . LYS A 1 94 ? -12.559 -0.559 0.631 1.00 85.75 94 LYS A N 1
ATOM 700 C CA . LYS A 1 94 ? -13.923 -0.925 1.014 1.00 85.75 94 LYS A CA 1
ATOM 701 C C . LYS A 1 94 ? -14.086 -1.051 2.529 1.00 85.75 94 LYS A C 1
ATOM 703 O O . LYS A 1 94 ? -15.119 -0.664 3.063 1.00 85.75 94 LYS A O 1
ATOM 708 N N . GLN A 1 95 ? -13.067 -1.545 3.233 1.00 83.62 95 GLN A N 1
ATOM 709 C CA . GLN A 1 95 ? -13.067 -1.566 4.700 1.00 83.62 95 GLN A CA 1
ATOM 710 C C . GLN A 1 95 ? -12.902 -0.165 5.311 1.00 83.62 95 GLN A C 1
ATOM 712 O O . GLN A 1 95 ? -13.427 0.10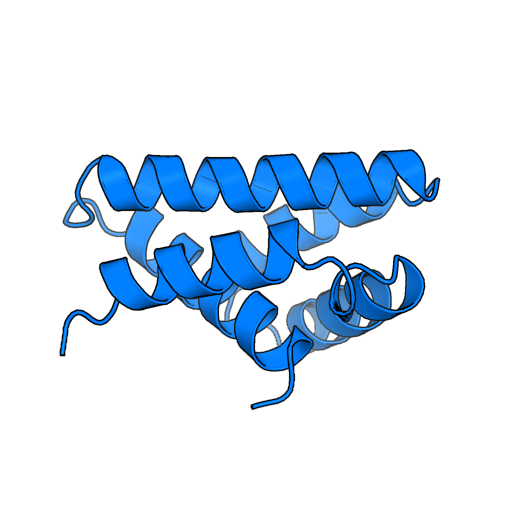7 6.387 1.00 83.62 95 GLN A O 1
ATOM 717 N N . LEU A 1 96 ? -12.177 0.725 4.630 1.00 79.50 96 LEU A N 1
ATOM 718 C CA . LEU A 1 96 ? -11.916 2.103 5.066 1.00 79.50 96 LEU A CA 1
ATOM 719 C C . LEU A 1 96 ? -13.083 3.055 4.806 1.00 79.50 96 LEU A C 1
ATOM 721 O O . LEU A 1 96 ? -13.295 4.004 5.561 1.00 79.50 96 LEU A O 1
ATOM 725 N N . LYS A 1 97 ? -13.806 2.820 3.714 1.00 69.38 97 LYS A N 1
ATOM 726 C CA . LYS A 1 97 ? -15.015 3.533 3.314 1.00 69.38 97 LYS A CA 1
ATOM 727 C C . LYS A 1 97 ? -16.151 2.522 3.150 1.00 69.38 97 LYS A C 1
ATOM 729 O O . LYS A 1 97 ? -16.482 2.172 2.017 1.00 69.38 97 LYS A O 1
ATOM 734 N N . PRO A 1 98 ? -16.735 2.038 4.256 1.00 53.12 98 PRO A N 1
ATOM 735 C CA . PRO A 1 98 ? -18.021 1.373 4.177 1.00 53.12 98 PRO A CA 1
ATOM 736 C C . PRO A 1 98 ? -19.053 2.448 3.806 1.00 53.12 98 PRO A C 1
ATOM 738 O O . PRO A 1 98 ? -19.323 3.342 4.607 1.00 53.12 98 PRO A O 1
ATOM 741 N N . GLU A 1 99 ? -19.530 2.428 2.560 1.00 41.44 99 GLU A N 1
ATOM 742 C CA . GLU A 1 99 ? -20.761 3.135 2.171 1.00 41.44 99 GLU A CA 1
ATOM 743 C C . GLU A 1 99 ? -21.976 2.549 2.898 1.00 41.44 99 GLU A C 1
ATOM 745 O O . GLU A 1 99 ? -22.031 1.304 3.050 1.00 41.44 99 GLU A O 1
#

Organism: NCBI:txid2303981